Protein AF-A0A849J3B7-F1 (afdb_monomer_lite)

pLDDT: mean 79.88, std 14.93, range [39.81, 92.69]

Radius of gyration: 12.78 Å; chains: 1; bounding box: 30×27×34 Å

Structure (mmCIF, N/CA/C/O backbone):
data_AF-A0A849J3B7-F1
#
_entry.id   AF-A0A849J3B7-F1
#
loop_
_atom_site.group_PDB
_atom_site.id
_a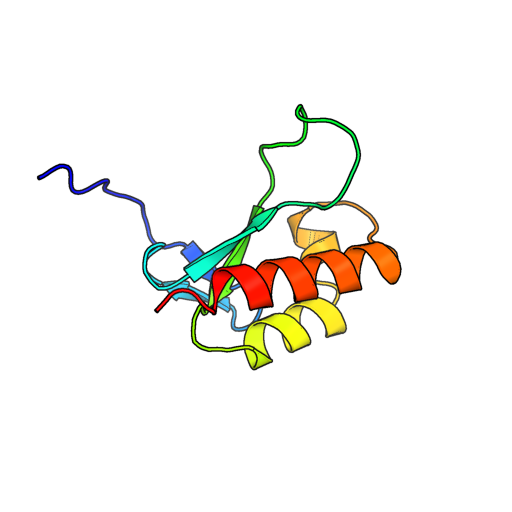tom_site.type_symbol
_atom_site.label_atom_id
_atom_site.label_alt_id
_atom_site.label_comp_id
_atom_site.label_asym_id
_atom_site.label_entity_id
_atom_site.label_seq_id
_atom_site.pdbx_PDB_ins_code
_atom_site.Cartn_x
_atom_site.Cartn_y
_atom_site.Cartn_z
_atom_site.occupancy
_atom_site.B_iso_or_equiv
_atom_site.auth_seq_id
_atom_site.auth_comp_id
_atom_site.auth_asym_id
_atom_site.auth_atom_id
_atom_site.pdbx_PDB_model_num
ATOM 1 N N . MET A 1 1 ? 14.293 10.629 -26.204 1.00 42.47 1 MET A N 1
ATOM 2 C CA . MET A 1 1 ? 14.197 9.672 -25.080 1.00 42.47 1 MET A CA 1
ATOM 3 C C . MET A 1 1 ? 14.109 10.471 -23.788 1.00 42.47 1 MET A C 1
ATOM 5 O O . MET A 1 1 ? 15.122 10.972 -23.322 1.00 42.47 1 MET A O 1
ATOM 9 N N . VAL A 1 2 ? 12.904 10.705 -23.262 1.00 45.38 2 VAL A N 1
ATOM 10 C CA . VAL A 1 2 ? 12.732 11.443 -22.000 1.00 45.38 2 VAL A CA 1
ATOM 11 C C . VAL A 1 2 ? 12.874 10.465 -20.835 1.00 45.38 2 VAL A C 1
ATOM 13 O O . VAL A 1 2 ? 11.897 9.922 -20.324 1.00 45.38 2 VAL A O 1
ATOM 16 N N . SER A 1 3 ? 14.120 10.224 -20.424 1.00 45.91 3 SER A N 1
ATOM 17 C CA . SER A 1 3 ? 14.423 9.605 -19.133 1.00 45.91 3 SER A CA 1
ATOM 18 C C . SER A 1 3 ? 13.993 10.578 -18.045 1.00 45.91 3 SER A C 1
ATOM 20 O O . SER A 1 3 ? 14.755 11.432 -17.605 1.00 45.91 3 SER A O 1
ATOM 22 N N . SER A 1 4 ? 12.725 10.492 -17.646 1.00 52.56 4 SER A N 1
ATOM 23 C CA . SER A 1 4 ? 12.258 11.143 -16.431 1.00 52.56 4 SER A CA 1
ATOM 24 C C . SER A 1 4 ? 13.118 10.618 -15.287 1.00 52.56 4 SER A C 1
ATOM 26 O O . SER A 1 4 ? 13.029 9.435 -14.964 1.00 52.56 4 SER A O 1
ATOM 28 N N . THR A 1 5 ? 13.932 11.480 -14.677 1.00 54.22 5 THR A N 1
ATOM 29 C CA . THR A 1 5 ? 14.738 11.239 -13.466 1.00 54.22 5 THR A CA 1
ATOM 30 C C . THR A 1 5 ? 13.815 11.023 -12.265 1.00 54.22 5 THR A C 1
ATOM 32 O O . THR A 1 5 ? 13.782 11.773 -11.291 1.00 54.22 5 THR A O 1
ATOM 35 N N . LYS A 1 6 ? 12.924 10.044 -12.370 1.00 61.34 6 LYS A N 1
ATOM 36 C CA . LYS A 1 6 ? 11.856 9.805 -11.421 1.00 61.34 6 LYS A CA 1
ATOM 37 C C . LYS A 1 6 ? 12.509 8.995 -10.309 1.00 61.34 6 LYS A C 1
ATOM 39 O O . LYS A 1 6 ? 12.656 7.785 -10.420 1.00 61.34 6 LYS A O 1
ATOM 44 N N . GLY A 1 7 ? 12.989 9.712 -9.292 1.00 80.06 7 GLY A N 1
ATOM 45 C CA . GLY A 1 7 ? 13.747 9.145 -8.178 1.00 80.06 7 GLY A CA 1
ATOM 46 C C . GLY A 1 7 ? 13.076 7.915 -7.565 1.00 80.06 7 GLY A C 1
ATOM 47 O O . GLY A 1 7 ? 11.854 7.742 -7.663 1.00 80.06 7 GLY A O 1
ATOM 48 N N . LEU A 1 8 ? 13.900 7.076 -6.932 1.00 87.38 8 LEU A N 1
ATOM 49 C CA . LEU A 1 8 ? 13.462 5.827 -6.318 1.00 87.38 8 LEU A CA 1
ATOM 50 C C . LEU A 1 8 ? 12.259 6.060 -5.399 1.00 87.38 8 LEU A C 1
ATOM 52 O O . LEU A 1 8 ? 12.200 7.029 -4.636 1.00 87.38 8 LEU A O 1
ATOM 56 N N . ARG A 1 9 ? 11.290 5.152 -5.474 1.00 90.38 9 ARG A N 1
ATOM 57 C CA . ARG A 1 9 ? 10.069 5.179 -4.675 1.00 90.38 9 ARG A CA 1
ATOM 58 C C . ARG A 1 9 ? 10.070 4.015 -3.707 1.00 90.38 9 ARG A C 1
ATOM 60 O O . ARG A 1 9 ? 10.519 2.924 -4.032 1.00 90.38 9 ARG A O 1
ATOM 67 N N . THR A 1 10 ? 9.560 4.266 -2.512 1.00 91.44 10 THR A N 1
ATOM 68 C CA . 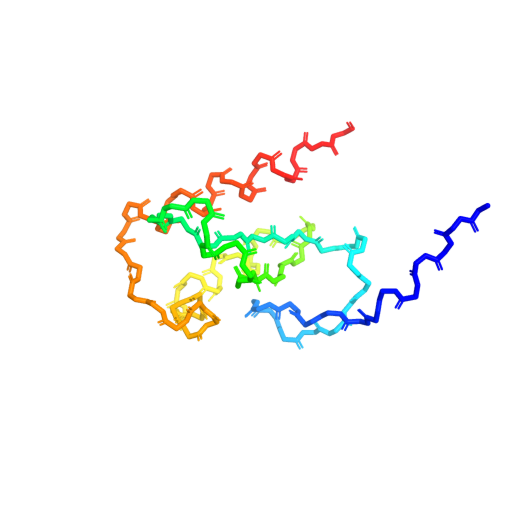THR A 1 10 ? 9.489 3.258 -1.460 1.00 91.44 10 THR A CA 1
ATOM 69 C C . THR A 1 10 ? 8.210 2.450 -1.607 1.00 91.44 10 THR A C 1
ATOM 71 O O . THR A 1 10 ? 7.116 3.017 -1.571 1.00 91.44 10 THR A O 1
ATOM 74 N N . CYS A 1 11 ? 8.344 1.133 -1.740 1.00 92.69 11 CYS A N 1
ATOM 75 C CA . CYS A 1 11 ? 7.222 0.213 -1.663 1.00 92.69 11 CYS A CA 1
ATOM 76 C C . CYS A 1 11 ? 6.619 0.241 -0.255 1.00 92.69 11 CYS A C 1
ATOM 78 O O . CYS A 1 11 ? 7.320 0.058 0.738 1.00 92.69 11 CYS A O 1
ATOM 80 N N . LEU A 1 12 ? 5.307 0.429 -0.160 1.00 91.44 12 LEU A N 1
ATOM 81 C CA . LEU A 1 12 ? 4.597 0.522 1.113 1.00 91.44 12 LEU A CA 1
ATOM 82 C C . LEU A 1 12 ? 4.482 -0.835 1.838 1.00 91.44 12 LEU A C 1
ATOM 84 O O . LEU A 1 12 ? 4.327 -0.862 3.059 1.00 91.44 12 LEU A O 1
ATOM 88 N N . GLY A 1 13 ? 4.582 -1.946 1.099 1.00 90.94 13 GLY A N 1
ATOM 89 C CA . GLY A 1 13 ? 4.514 -3.308 1.635 1.00 90.94 13 GLY A CA 1
ATOM 90 C C . GLY A 1 13 ? 5.835 -3.808 2.221 1.00 90.94 13 GLY A C 1
ATOM 91 O O . GLY A 1 13 ? 5.878 -4.230 3.375 1.00 90.94 13 GLY A O 1
ATOM 92 N N . CYS A 1 14 ? 6.916 -3.767 1.435 1.00 91.06 14 CYS A N 1
ATOM 93 C CA . CYS A 1 14 ? 8.236 -4.253 1.859 1.00 91.06 14 CYS A CA 1
ATOM 94 C C . CYS A 1 14 ? 9.182 -3.159 2.378 1.00 91.06 14 CYS A C 1
ATOM 96 O O . CYS A 1 14 ? 10.166 -3.483 3.033 1.00 91.06 14 CYS A O 1
ATOM 98 N N . GLY A 1 15 ? 8.912 -1.878 2.106 1.00 88.62 15 GLY A N 1
ATOM 99 C CA . GLY A 1 15 ? 9.787 -0.765 2.493 1.00 88.62 15 GLY A CA 1
ATOM 100 C C . GLY A 1 15 ? 11.010 -0.562 1.589 1.00 88.62 15 GLY A C 1
ATOM 101 O O . GLY A 1 15 ? 11.771 0.380 1.807 1.00 88.62 15 GLY A O 1
ATOM 102 N N . SER A 1 16 ? 11.211 -1.399 0.568 1.00 89.12 16 SER A N 1
ATOM 103 C CA . SER A 1 16 ? 12.331 -1.273 -0.373 1.00 89.12 16 SER A CA 1
ATOM 104 C C . SER A 1 16 ? 12.140 -0.097 -1.332 1.00 89.12 16 SER A C 1
ATOM 106 O O . SER A 1 16 ? 11.016 0.235 -1.713 1.00 89.12 16 SER A O 1
ATOM 108 N N . LYS A 1 17 ? 13.246 0.532 -1.740 1.00 89.50 17 LYS A N 1
ATOM 109 C CA . LYS A 1 17 ? 13.263 1.617 -2.728 1.00 89.50 17 LYS A CA 1
ATOM 110 C C . LYS A 1 17 ? 13.514 1.039 -4.123 1.00 89.50 17 LYS A C 1
ATOM 112 O O . LYS A 1 17 ? 14.552 0.422 -4.326 1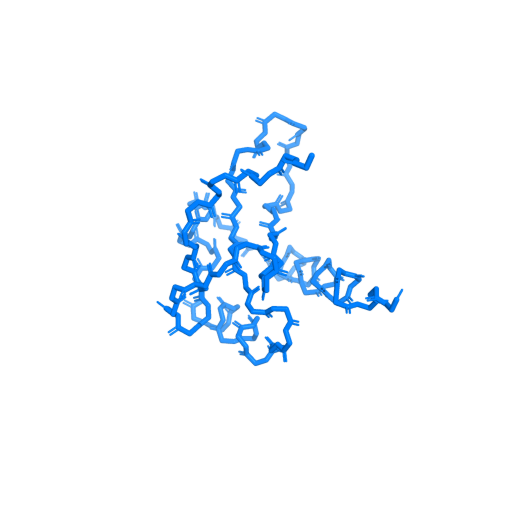.00 89.50 17 LYS A O 1
ATOM 117 N N . SER A 1 18 ? 12.616 1.289 -5.073 1.00 89.31 18 SER A N 1
ATOM 118 C CA . SER A 1 18 ? 12.734 0.805 -6.457 1.00 89.31 18 SER A CA 1
ATOM 119 C C . SER A 1 18 ? 12.382 1.888 -7.474 1.00 89.31 18 SER A C 1
ATOM 121 O O . SER A 1 18 ? 11.836 2.939 -7.127 1.00 89.31 18 SER A O 1
ATOM 123 N N . SER A 1 19 ? 12.701 1.634 -8.745 1.00 88.38 19 SER A N 1
ATOM 124 C CA . SER A 1 19 ? 12.257 2.489 -9.845 1.00 88.38 19 SER A CA 1
ATOM 125 C C . SER A 1 19 ? 10.723 2.550 -9.882 1.00 88.38 19 SER A C 1
ATOM 127 O O . SER A 1 19 ? 10.072 1.521 -9.692 1.00 88.38 19 SER A O 1
ATOM 129 N N . PRO A 1 20 ? 10.122 3.721 -10.155 1.00 86.88 20 PRO A N 1
ATOM 130 C CA . PRO A 1 20 ? 8.684 3.828 -10.384 1.00 86.88 20 PRO A CA 1
ATOM 131 C C . PRO A 1 20 ? 8.176 3.007 -11.579 1.00 86.88 20 PRO A C 1
ATOM 133 O O . PRO A 1 20 ? 6.969 2.854 -11.697 1.00 86.88 20 PRO A O 1
ATOM 136 N N . ASP A 1 21 ? 9.060 2.489 -12.436 1.00 86.00 21 ASP A N 1
ATOM 137 C CA . ASP A 1 21 ? 8.707 1.568 -13.527 1.00 86.00 21 ASP A CA 1
ATOM 138 C C . ASP A 1 21 ? 8.356 0.154 -13.015 1.00 86.00 21 ASP A C 1
ATOM 140 O O . ASP A 1 21 ? 7.421 -0.493 -13.480 1.00 86.00 21 ASP A O 1
ATOM 144 N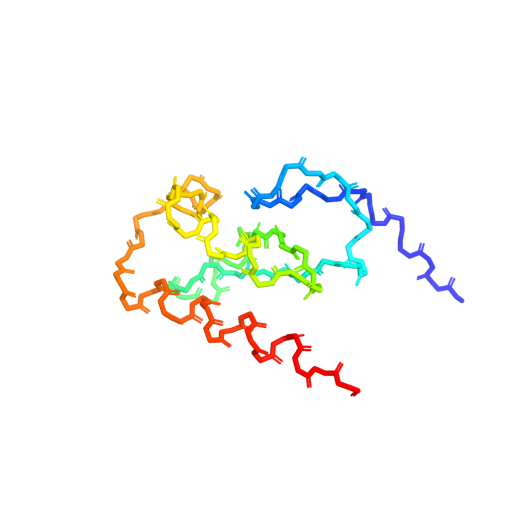 N . SER A 1 22 ? 9.036 -0.286 -11.952 1.00 87.50 22 SER A N 1
ATOM 145 C CA . SER A 1 22 ? 8.815 -1.582 -11.288 1.00 87.50 22 SER A CA 1
ATOM 146 C C . SER A 1 22 ? 7.744 -1.520 -10.185 1.00 87.50 22 SER A C 1
ATOM 148 O O . SER A 1 22 ? 7.561 -2.468 -9.413 1.00 87.50 22 SER A O 1
ATOM 150 N N . LEU A 1 23 ? 7.058 -0.383 -10.047 1.00 90.19 23 LEU A N 1
ATOM 151 C CA . LEU A 1 23 ? 6.103 -0.113 -8.976 1.00 90.19 23 LEU A CA 1
ATOM 152 C C . LEU A 1 23 ? 4.775 0.389 -9.543 1.00 90.19 23 LEU A C 1
ATOM 154 O O . LEU A 1 23 ? 4.727 1.257 -10.407 1.00 90.19 23 LEU A O 1
ATOM 158 N N . ILE A 1 24 ? 3.674 -0.076 -8.967 1.00 89.62 24 ILE A N 1
ATOM 159 C CA . ILE A 1 24 ? 2.334 0.435 -9.246 1.00 89.62 24 ILE A CA 1
ATOM 160 C C . ILE A 1 24 ? 2.019 1.554 -8.252 1.00 89.62 24 ILE A C 1
ATOM 162 O O . ILE A 1 24 ? 2.141 1.381 -7.035 1.00 89.62 24 ILE A O 1
ATOM 166 N N . ARG A 1 25 ? 1.581 2.710 -8.767 1.00 88.75 25 ARG A N 1
ATOM 167 C CA . ARG A 1 25 ? 1.075 3.819 -7.949 1.00 88.75 25 ARG A CA 1
ATOM 168 C C . ARG A 1 25 ? -0.424 3.661 -7.717 1.00 88.75 25 ARG A C 1
ATOM 170 O O . ARG A 1 25 ? -1.225 3.962 -8.598 1.00 88.75 25 ARG A O 1
ATOM 177 N N . LEU A 1 26 ? -0.798 3.282 -6.503 1.00 86.81 26 LEU A N 1
ATOM 178 C CA . LEU A 1 26 ? -2.182 3.290 -6.044 1.00 86.81 26 LEU A CA 1
ATOM 179 C C . LEU A 1 26 ? -2.553 4.672 -5.516 1.00 86.81 26 LEU A C 1
ATOM 181 O O . LEU A 1 26 ? -1.752 5.324 -4.845 1.00 86.81 26 LEU A O 1
ATOM 185 N N . ARG A 1 27 ? -3.766 5.126 -5.821 1.00 84.88 27 ARG A N 1
ATOM 186 C CA . ARG A 1 27 ? -4.315 6.400 -5.341 1.00 84.88 27 ARG A CA 1
ATOM 187 C C . ARG A 1 27 ? -5.393 6.134 -4.299 1.00 84.88 27 ARG A C 1
ATOM 189 O O . ARG A 1 27 ? -6.030 5.085 -4.341 1.00 84.88 27 ARG A O 1
ATOM 196 N N . THR A 1 28 ? -5.599 7.085 -3.395 1.00 80.88 28 THR A N 1
ATOM 197 C CA . THR A 1 28 ? -6.685 7.016 -2.413 1.00 80.88 28 THR A CA 1
ATOM 198 C C . THR A 1 28 ? -8.042 6.865 -3.116 1.00 80.88 28 THR A C 1
ATOM 200 O O . THR A 1 28 ? -8.356 7.668 -3.998 1.00 80.88 28 THR A O 1
ATOM 203 N N . PRO A 1 29 ? -8.867 5.874 -2.742 1.00 71.25 29 PRO A N 1
ATOM 204 C CA . PRO A 1 29 ? -10.231 5.761 -3.238 1.00 71.25 29 PRO A CA 1
ATOM 205 C C . PRO A 1 29 ? -11.149 6.752 -2.499 1.00 71.25 29 PRO A C 1
ATOM 207 O O . PRO A 1 29 ? -11.372 6.617 -1.300 1.00 71.25 29 PRO A O 1
ATOM 210 N N . GLY A 1 30 ? -11.723 7.727 -3.210 1.00 63.62 30 GLY A N 1
ATOM 211 C CA . GLY A 1 30 ? -12.846 8.535 -2.712 1.00 63.62 30 GLY A CA 1
ATOM 212 C C . GLY A 1 30 ? -12.579 10.025 -2.444 1.00 63.62 30 GLY A C 1
ATOM 213 O O . GLY A 1 30 ? -11.479 10.434 -2.095 1.00 63.62 30 GLY A O 1
ATOM 214 N N . ARG A 1 31 ? -13.674 10.788 -2.608 1.00 48.88 31 ARG A N 1
ATOM 215 C CA . ARG A 1 31 ? -13.900 12.250 -2.539 1.00 48.88 31 ARG A CA 1
ATOM 216 C C . ARG A 1 31 ? -13.086 13.130 -3.494 1.00 48.88 31 ARG A C 1
ATOM 218 O O . ARG A 1 31 ? -12.191 13.864 -3.104 1.00 48.88 31 ARG A O 1
ATOM 225 N N . GLY A 1 32 ? -13.570 13.160 -4.737 1.00 45.62 32 GLY A N 1
ATOM 226 C CA . GLY A 1 32 ? -13.313 14.241 -5.681 1.00 45.62 32 GLY A CA 1
ATOM 227 C C . GLY A 1 32 ? -11.960 14.144 -6.374 1.00 45.62 32 GLY A C 1
ATOM 228 O O . GLY A 1 32 ? -10.941 13.791 -5.793 1.00 45.62 32 GLY A O 1
ATOM 229 N N . GLN A 1 33 ? -11.950 14.524 -7.646 1.00 47.06 33 GLN A N 1
ATOM 230 C CA . GLN A 1 33 ? -10.764 14.612 -8.501 1.00 47.06 33 GLN A CA 1
ATOM 231 C C . GLN A 1 33 ? -9.624 15.475 -7.895 1.00 47.06 33 GLN A C 1
ATOM 233 O O . GLN A 1 33 ? -8.494 15.422 -8.376 1.00 47.06 33 GLN A O 1
ATOM 238 N N . ALA A 1 34 ? -9.905 16.237 -6.829 1.00 47.44 34 ALA A N 1
ATOM 239 C CA . ALA A 1 34 ? -9.018 17.199 -6.183 1.00 47.44 34 ALA A CA 1
ATOM 240 C C . ALA A 1 34 ? -8.056 16.615 -5.123 1.00 47.44 34 ALA A C 1
ATOM 242 O O . ALA A 1 34 ? -7.005 17.208 -4.903 1.00 47.44 34 ALA A O 1
ATOM 243 N N . ASP A 1 35 ? -8.308 15.434 -4.536 1.00 47.50 35 ASP A N 1
ATOM 244 C CA . ASP A 1 35 ? -7.353 14.781 -3.602 1.00 47.50 35 ASP A CA 1
ATOM 245 C C . ASP A 1 35 ? -6.304 13.910 -4.344 1.00 47.50 35 ASP A C 1
ATOM 247 O O . ASP A 1 35 ? -5.687 12.986 -3.812 1.00 47.50 35 ASP A O 1
ATOM 251 N N . SER A 1 36 ? -6.065 14.222 -5.625 1.00 53.19 36 SER A N 1
ATOM 252 C CA . SER A 1 36 ? -5.218 13.480 -6.580 1.00 53.19 36 SER A CA 1
ATOM 253 C C . SER A 1 36 ? -3.713 13.444 -6.252 1.00 53.19 36 SER A C 1
ATOM 255 O O . SER A 1 36 ? -2.916 12.911 -7.034 1.00 53.19 36 SER A O 1
ATOM 257 N N . GLY A 1 37 ? -3.288 14.007 -5.118 1.00 61.41 37 GLY A N 1
ATOM 258 C CA . GLY A 1 37 ? -1.877 14.130 -4.750 1.00 61.41 37 GLY A CA 1
ATOM 259 C C . GLY A 1 37 ? -1.301 12.890 -4.064 1.00 61.41 37 GLY A C 1
ATOM 260 O O . GLY A 1 37 ? -0.178 12.469 -4.372 1.00 61.41 37 GLY A O 1
ATOM 261 N N . ARG A 1 38 ? -2.056 12.275 -3.144 1.00 72.56 38 ARG A N 1
ATOM 262 C CA . ARG A 1 38 ? -1.535 11.198 -2.291 1.00 72.56 38 ARG A CA 1
ATOM 263 C C . ARG A 1 38 ? -1.656 9.852 -2.993 1.00 72.56 38 ARG A C 1
ATOM 265 O O . ARG A 1 38 ? -2.725 9.425 -3.413 1.00 72.56 38 ARG A O 1
ATOM 272 N N . GLY A 1 39 ? -0.512 9.199 -3.154 1.00 82.62 39 GLY A N 1
ATOM 273 C CA . GLY A 1 39 ? -0.421 7.879 -3.754 1.00 82.62 39 GLY A CA 1
ATOM 274 C C . GLY A 1 39 ? 0.602 7.028 -3.021 1.00 82.62 39 GLY A C 1
ATOM 275 O O . GLY A 1 39 ? 1.576 7.547 -2.479 1.00 82.62 39 GLY A O 1
ATOM 276 N N . ALA A 1 40 ? 0.362 5.728 -3.016 1.00 88.50 40 ALA A N 1
ATOM 277 C CA . ALA A 1 40 ? 1.214 4.719 -2.421 1.00 88.50 40 ALA A CA 1
ATOM 278 C C . ALA A 1 40 ? 1.839 3.895 -3.541 1.00 88.50 40 ALA A C 1
ATOM 280 O O . ALA A 1 40 ? 1.178 3.583 -4.530 1.00 88.50 40 ALA A O 1
ATOM 281 N N . TRP A 1 41 ? 3.109 3.548 -3.384 1.00 90.94 41 TRP A N 1
ATOM 282 C CA . TRP A 1 41 ? 3.815 2.703 -4.337 1.00 90.94 41 TRP A CA 1
ATOM 283 C C . TRP A 1 41 ? 3.854 1.274 -3.812 1.00 90.94 41 TRP A C 1
ATOM 285 O O . TRP A 1 41 ? 4.133 1.062 -2.633 1.00 90.94 41 TRP A O 1
ATOM 295 N N . ILE A 1 42 ? 3.574 0.301 -4.671 1.00 92.00 42 ILE A N 1
ATOM 296 C CA . ILE A 1 42 ? 3.637 -1.130 -4.357 1.00 92.00 42 ILE A CA 1
ATOM 297 C C . ILE A 1 42 ? 4.396 -1.843 -5.477 1.00 92.00 42 ILE A C 1
ATOM 299 O O . ILE A 1 42 ? 4.252 -1.478 -6.640 1.00 92.00 42 ILE A O 1
ATOM 303 N N . CYS A 1 43 ? 5.199 -2.850 -5.133 1.00 91.81 43 CYS A N 1
ATOM 304 C CA . CYS A 1 43 ? 5.868 -3.745 -6.084 1.00 91.81 43 CYS A CA 1
ATOM 305 C C . CYS A 1 43 ? 4.879 -4.308 -7.105 1.00 91.81 43 CYS A C 1
ATOM 307 O O . CYS A 1 43 ? 3.932 -4.981 -6.708 1.00 91.81 43 CYS A O 1
ATOM 309 N N . ARG A 1 44 ? 5.116 -4.051 -8.400 1.00 88.25 44 ARG A N 1
ATOM 310 C CA . ARG A 1 44 ? 4.257 -4.530 -9.496 1.00 88.25 44 ARG A CA 1
ATOM 311 C C . ARG A 1 44 ? 4.097 -6.048 -9.459 1.00 88.25 44 ARG A C 1
ATOM 313 O O . ARG A 1 44 ? 2.987 -6.546 -9.533 1.00 88.25 44 ARG A O 1
ATOM 320 N N . GLU A 1 45 ? 5.198 -6.758 -9.256 1.00 86.00 45 GLU A N 1
ATOM 321 C CA . GLU A 1 45 ? 5.265 -8.223 -9.318 1.00 86.00 45 GLU A CA 1
ATOM 322 C C . GLU A 1 45 ? 4.920 -8.910 -7.983 1.00 86.00 45 GLU A C 1
ATOM 324 O O . GLU A 1 45 ? 5.103 -10.114 -7.834 1.00 86.00 45 GLU A O 1
ATOM 329 N N . SER A 1 46 ? 4.447 -8.170 -6.968 1.00 87.25 46 SER A N 1
ATOM 330 C CA . SER A 1 46 ? 4.225 -8.731 -5.630 1.00 87.25 46 SER A CA 1
ATOM 331 C C . SER A 1 46 ? 2.876 -8.339 -5.036 1.00 87.25 46 SER A C 1
ATOM 333 O O . SER A 1 46 ? 2.743 -7.336 -4.331 1.00 87.25 46 SER A O 1
ATOM 335 N N . LEU A 1 47 ? 1.888 -9.218 -5.224 1.00 88.12 47 LEU A N 1
ATOM 336 C CA . LEU A 1 47 ? 0.609 -9.160 -4.505 1.00 88.12 47 LEU A CA 1
ATOM 337 C C . LEU A 1 47 ? 0.803 -9.270 -2.983 1.00 88.12 47 LEU A C 1
ATOM 339 O O . LEU A 1 47 ? 0.107 -8.608 -2.222 1.00 88.12 47 LEU A O 1
ATOM 343 N N . ALA A 1 48 ? 1.828 -9.993 -2.526 1.00 89.94 48 ALA A N 1
ATOM 344 C CA . ALA A 1 48 ? 2.154 -10.075 -1.104 1.00 89.94 48 ALA A CA 1
ATOM 345 C C . ALA A 1 48 ? 2.489 -8.701 -0.489 1.00 89.94 48 ALA A C 1
ATOM 347 O O . ALA A 1 48 ? 2.199 -8.457 0.682 1.00 89.94 48 ALA A O 1
ATOM 348 N N . CYS A 1 49 ? 3.084 -7.777 -1.258 1.00 91.31 49 CYS A N 1
ATOM 349 C CA . CYS A 1 49 ? 3.334 -6.414 -0.783 1.00 91.31 49 CYS A CA 1
ATOM 350 C C . CYS A 1 49 ? 2.036 -5.618 -0.608 1.00 91.31 49 CYS A C 1
ATOM 352 O O . CYS A 1 49 ? 1.935 -4.825 0.329 1.00 91.31 49 CYS A O 1
ATOM 354 N N . LE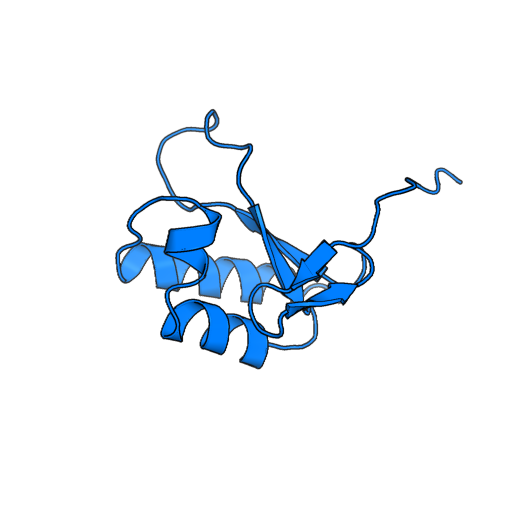U A 1 50 ? 1.056 -5.836 -1.486 1.00 90.19 50 LEU A N 1
ATOM 355 C CA . LEU A 1 50 ? -0.273 -5.248 -1.366 1.00 90.19 50 LEU A CA 1
ATOM 356 C C . LEU A 1 50 ? -0.968 -5.757 -0.098 1.00 90.19 50 LEU A C 1
ATOM 358 O O . LEU A 1 50 ? -1.379 -4.937 0.722 1.00 90.19 50 LEU A O 1
ATOM 362 N N . ASP A 1 51 ? -1.047 -7.075 0.095 1.00 89.88 51 ASP A N 1
ATOM 363 C CA . ASP A 1 51 ? -1.735 -7.662 1.251 1.00 89.88 51 ASP A CA 1
ATOM 364 C C . ASP A 1 51 ? -1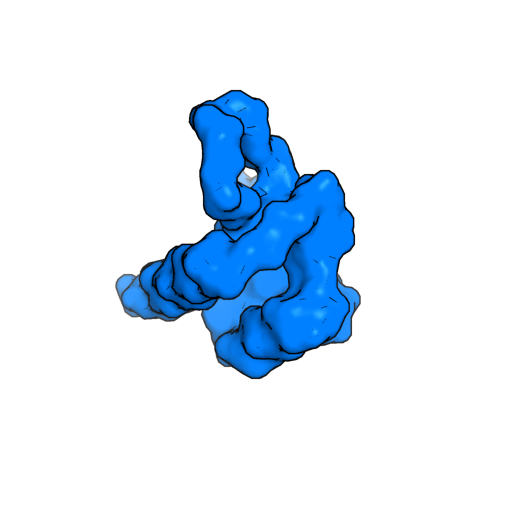.095 -7.231 2.571 1.00 89.88 51 ASP A C 1
ATOM 366 O O . ASP A 1 51 ? -1.798 -6.776 3.469 1.00 89.88 51 ASP A O 1
ATOM 370 N N . ARG A 1 52 ? 0.243 -7.233 2.663 1.00 91.44 52 ARG A N 1
ATOM 371 C CA . ARG A 1 52 ? 0.951 -6.708 3.845 1.00 91.44 52 ARG A CA 1
ATOM 372 C C . ARG A 1 52 ? 0.631 -5.242 4.121 1.00 91.44 52 ARG A C 1
ATOM 374 O O . ARG A 1 52 ? 0.530 -4.848 5.279 1.00 91.44 52 ARG A O 1
ATOM 381 N N . ALA A 1 53 ? 0.521 -4.416 3.081 1.00 90.56 53 ALA A N 1
ATOM 382 C CA . ALA A 1 53 ? 0.213 -2.998 3.244 1.00 90.56 53 ALA A CA 1
ATOM 383 C C . ALA A 1 53 ? -1.241 -2.766 3.694 1.00 90.56 53 ALA A C 1
ATOM 385 O O . ALA A 1 53 ? -1.492 -1.816 4.441 1.00 90.56 53 ALA A O 1
ATOM 386 N N . VAL A 1 54 ? -2.175 -3.626 3.270 1.00 89.50 54 VAL A N 1
ATOM 387 C CA . VAL A 1 54 ? -3.567 -3.634 3.749 1.00 89.50 54 VAL A CA 1
ATOM 388 C C . VAL A 1 54 ? -3.630 -4.093 5.203 1.00 89.50 54 VAL A C 1
ATOM 390 O O . VAL A 1 54 ? -4.139 -3.354 6.040 1.00 89.50 54 VAL A O 1
ATOM 393 N N . ASP A 1 55 ? -3.063 -5.260 5.501 1.00 89.12 55 ASP A N 1
ATOM 394 C CA . ASP A 1 55 ? -3.084 -5.900 6.821 1.00 89.12 55 ASP A CA 1
ATOM 395 C C . ASP A 1 55 ? -2.475 -5.003 7.909 1.00 89.12 55 ASP A C 1
ATOM 397 O O . ASP A 1 55 ? -3.063 -4.775 8.963 1.00 89.12 55 ASP A O 1
ATOM 401 N N . ARG A 1 56 ? -1.340 -4.363 7.603 1.00 87.88 56 ARG A N 1
ATOM 402 C CA . ARG A 1 56 ? -0.660 -3.443 8.528 1.00 87.88 56 ARG A CA 1
ATOM 403 C C . ARG A 1 56 ? -1.287 -2.045 8.603 1.00 87.88 56 ARG A C 1
ATOM 405 O O . ARG A 1 56 ? -0.735 -1.174 9.278 1.00 87.88 56 ARG A O 1
ATOM 412 N N . GLY A 1 57 ? -2.368 -1.771 7.869 1.00 86.19 57 GLY A N 1
ATOM 413 C CA . GLY A 1 57 ? -2.996 -0.443 7.822 1.00 86.19 57 GLY A CA 1
ATOM 414 C C . GLY A 1 57 ? -2.085 0.653 7.248 1.00 86.19 57 GLY A C 1
ATOM 415 O O . GLY A 1 57 ? -2.264 1.846 7.511 1.00 86.19 57 GLY A O 1
ATOM 416 N N . GLN A 1 58 ? -1.084 0.279 6.450 1.00 87.75 58 GLN A N 1
ATOM 417 C CA . GLN A 1 58 ? -0.073 1.207 5.938 1.00 87.75 58 GLN A CA 1
ATOM 418 C C . GLN A 1 58 ? -0.677 2.210 4.951 1.00 87.75 58 GLN A C 1
ATOM 420 O O . GLN A 1 58 ? -0.228 3.353 4.880 1.00 87.75 58 GLN A O 1
ATOM 425 N N . PHE A 1 59 ? -1.727 1.819 4.221 1.00 85.88 59 PHE A N 1
ATOM 426 C CA . PHE A 1 59 ? -2.450 2.720 3.320 1.00 85.88 59 PHE A CA 1
ATOM 427 C C . PHE A 1 59 ? -3.127 3.870 4.061 1.00 85.88 59 PHE A C 1
ATOM 429 O O . PHE A 1 59 ? -3.059 5.009 3.606 1.00 85.88 59 PHE A O 1
ATOM 436 N N . GLN A 1 60 ? -3.708 3.605 5.232 1.00 86.00 60 GLN A N 1
ATOM 437 C CA . GLN A 1 60 ? -4.332 4.646 6.047 1.00 86.00 60 GLN A CA 1
ATOM 438 C C . GLN A 1 60 ? -3.291 5.675 6.508 1.00 86.00 60 GLN A C 1
ATOM 440 O O . GLN A 1 60 ? -3.534 6.880 6.450 1.00 86.00 60 GLN A O 1
ATOM 445 N N . ARG A 1 61 ? -2.084 5.210 6.868 1.00 85.12 61 ARG A N 1
ATOM 446 C CA . ARG A 1 61 ? -0.938 6.073 7.208 1.00 85.12 61 ARG A CA 1
ATOM 447 C C . ARG A 1 61 ? -0.441 6.877 6.005 1.00 85.12 61 ARG A C 1
ATOM 449 O O . ARG A 1 61 ? -0.240 8.083 6.119 1.00 85.12 61 ARG A O 1
ATOM 456 N N . ALA A 1 62 ? -0.268 6.228 4.853 1.00 84.88 62 ALA A N 1
ATOM 457 C CA . ALA A 1 62 ? 0.250 6.855 3.635 1.00 84.88 62 ALA A CA 1
ATOM 458 C C . ALA A 1 62 ? -0.714 7.904 3.060 1.00 84.88 62 ALA A C 1
ATOM 460 O O . ALA A 1 62 ? -0.295 8.980 2.633 1.00 84.88 62 ALA A O 1
ATOM 461 N N . PHE A 1 63 ? -2.012 7.611 3.076 1.00 83.94 63 PHE A N 1
ATOM 462 C CA . PHE A 1 63 ? -3.049 8.524 2.601 1.00 83.94 63 PHE A CA 1
ATOM 463 C C . PHE A 1 63 ? -3.476 9.538 3.671 1.00 83.94 63 PHE A C 1
ATOM 465 O O . PHE A 1 63 ? -4.095 10.553 3.345 1.00 83.94 63 PHE A O 1
ATOM 472 N N . LYS A 1 64 ? -3.082 9.311 4.933 1.00 83.12 64 LYS A N 1
ATOM 473 C CA . LYS A 1 64 ? -3.550 10.019 6.136 1.00 83.12 64 LYS A CA 1
ATOM 474 C C . LYS A 1 64 ? -5.077 10.113 6.176 1.00 83.12 64 LYS A C 1
ATOM 476 O O . LYS A 1 64 ? -5.635 11.161 6.487 1.00 83.12 64 LYS A O 1
ATOM 481 N N . THR A 1 65 ? -5.738 9.023 5.803 1.00 83.12 65 THR A N 1
ATOM 482 C CA . THR A 1 65 ? -7.195 8.909 5.813 1.00 83.12 65 THR A CA 1
ATOM 483 C C . THR A 1 65 ? -7.596 7.545 6.341 1.00 83.12 65 THR A C 1
ATOM 485 O O . THR A 1 65 ? -6.862 6.566 6.183 1.00 83.12 65 THR A O 1
ATOM 488 N N . LYS A 1 66 ? -8.766 7.472 6.968 1.00 83.75 66 LYS A N 1
ATOM 489 C CA . LYS A 1 66 ? -9.335 6.194 7.373 1.00 83.75 66 LYS A CA 1
ATOM 490 C C . LYS A 1 66 ? -9.949 5.548 6.136 1.00 83.75 66 LYS A C 1
ATOM 492 O O . LYS A 1 66 ? -10.798 6.148 5.490 1.00 83.75 66 LYS A O 1
ATOM 497 N N . LEU A 1 67 ? -9.477 4.350 5.819 1.00 83.38 67 LEU A N 1
ATOM 498 C CA . LEU A 1 67 ? -10.041 3.514 4.766 1.00 83.38 67 LEU A CA 1
ATOM 499 C C . LEU A 1 67 ? -10.970 2.490 5.405 1.00 83.38 67 LEU A C 1
ATOM 501 O O . LEU A 1 67 ? -10.550 1.821 6.355 1.00 83.38 67 LEU A O 1
ATOM 505 N N . ASP A 1 68 ? -12.195 2.389 4.902 1.00 86.75 68 ASP A N 1
ATOM 506 C CA . ASP A 1 68 ? -13.104 1.289 5.217 1.00 86.75 68 ASP A CA 1
ATOM 507 C C . ASP A 1 68 ? -12.794 0.035 4.378 1.00 86.75 68 ASP A C 1
ATOM 509 O O . ASP A 1 68 ? -11.991 0.061 3.441 1.00 86.75 68 ASP A O 1
ATOM 513 N N . THR A 1 69 ? -13.429 -1.087 4.722 1.00 85.44 69 THR A N 1
ATOM 514 C CA . THR A 1 69 ? -13.237 -2.371 4.032 1.00 85.44 69 THR A CA 1
ATOM 515 C C . THR A 1 69 ? -13.550 -2.287 2.536 1.00 85.44 69 THR A C 1
ATOM 517 O O . THR A 1 69 ? -12.802 -2.835 1.732 1.00 85.44 69 THR A O 1
ATOM 520 N N . GLY A 1 70 ? -14.595 -1.559 2.132 1.00 86.31 70 GLY A N 1
ATOM 521 C CA . GLY A 1 70 ? -14.941 -1.368 0.723 1.00 86.31 70 GLY A CA 1
ATOM 522 C C . GLY A 1 70 ? -13.872 -0.577 -0.033 1.00 86.31 70 GLY A C 1
ATOM 523 O O . GLY A 1 70 ? -13.472 -0.954 -1.133 1.00 86.31 70 GLY A O 1
ATOM 524 N N . GLN A 1 71 ? -13.327 0.473 0.580 1.00 85.94 71 GLN A N 1
ATOM 525 C CA . GLN A 1 71 ? -12.196 1.226 0.029 1.00 85.94 71 GLN A CA 1
ATOM 526 C C . GLN A 1 71 ? -10.925 0.373 -0.111 1.00 85.94 71 GLN A C 1
ATOM 528 O O . GLN A 1 71 ? -10.208 0.490 -1.109 1.00 85.94 71 GLN A O 1
ATOM 533 N N . LEU A 1 72 ? -10.643 -0.501 0.858 1.00 85.81 72 LEU A N 1
ATOM 534 C CA . LEU A 1 72 ? -9.517 -1.438 0.780 1.00 85.81 72 LEU A CA 1
ATOM 535 C C . LEU A 1 72 ? -9.695 -2.443 -0.367 1.00 85.81 72 LEU A C 1
ATOM 537 O O . LEU A 1 72 ? -8.746 -2.690 -1.112 1.00 85.81 72 LEU A O 1
ATOM 541 N N . GLU A 1 73 ? -10.904 -2.962 -0.572 1.00 88.12 73 GLU A N 1
ATOM 542 C CA . GLU A 1 73 ? -11.203 -3.843 -1.706 1.00 88.12 73 GLU A CA 1
ATOM 543 C C . GLU A 1 73 ? -11.070 -3.119 -3.057 1.00 88.12 73 GLU A C 1
ATOM 545 O O . GLU A 1 73 ? -10.479 -3.662 -3.994 1.00 88.12 73 GLU A O 1
ATOM 550 N N . LEU A 1 74 ? -11.492 -1.852 -3.154 1.00 86.25 74 LEU A N 1
ATOM 551 C CA . LEU A 1 74 ? -11.275 -1.028 -4.353 1.00 86.25 74 LEU A CA 1
ATOM 552 C C . LEU A 1 74 ? -9.786 -0.814 -4.661 1.00 86.25 74 LEU A C 1
ATOM 554 O O . LEU A 1 74 ? -9.387 -0.833 -5.830 1.00 86.25 74 LEU A O 1
ATOM 558 N N . LEU A 1 75 ? -8.947 -0.636 -3.635 1.00 85.81 75 LEU A N 1
ATOM 559 C CA . LEU A 1 75 ? -7.491 -0.547 -3.796 1.00 85.81 75 LEU A CA 1
ATOM 560 C C . LEU A 1 75 ? -6.910 -1.854 -4.331 1.00 85.81 75 LEU A C 1
ATOM 562 O O . LEU A 1 75 ? -6.114 -1.823 -5.274 1.00 85.81 75 LEU A O 1
ATOM 566 N N . LYS A 1 76 ? -7.336 -2.995 -3.776 1.00 87.44 76 LYS A N 1
ATOM 567 C CA . LYS A 1 76 ? -6.899 -4.313 -4.247 1.00 87.44 76 LYS A CA 1
ATOM 568 C C . LYS A 1 76 ? -7.316 -4.561 -5.692 1.00 87.44 76 LYS A C 1
ATOM 570 O O . LYS A 1 76 ? -6.496 -4.999 -6.497 1.00 87.44 76 LYS A O 1
ATOM 575 N N . ALA A 1 77 ? -8.558 -4.237 -6.045 1.00 87.25 77 ALA A N 1
ATOM 576 C CA . ALA A 1 77 ? -9.054 -4.348 -7.413 1.00 87.25 77 ALA A CA 1
ATOM 577 C C . ALA A 1 77 ? -8.268 -3.442 -8.375 1.00 87.25 77 ALA A C 1
ATOM 579 O O . ALA A 1 77 ? -7.854 -3.886 -9.445 1.00 87.25 77 ALA A O 1
ATOM 580 N N . SER A 1 78 ? -7.994 -2.197 -7.974 1.00 86.25 78 SER A N 1
ATOM 581 C CA . SER A 1 78 ? -7.192 -1.254 -8.765 1.00 86.25 78 SER A CA 1
ATOM 582 C C . SER A 1 78 ? -5.769 -1.763 -8.996 1.00 86.25 78 SER A C 1
ATOM 584 O O . SER A 1 78 ? -5.261 -1.670 -10.111 1.00 86.25 78 SER A O 1
ATOM 586 N N . PHE A 1 79 ? -5.140 -2.348 -7.970 1.00 87.81 79 PHE A N 1
ATOM 587 C CA . PHE A 1 79 ? -3.821 -2.967 -8.098 1.00 87.81 79 PHE A CA 1
ATOM 588 C C . PHE A 1 79 ? -3.838 -4.149 -9.066 1.00 87.81 79 PHE A C 1
ATOM 590 O O . PHE A 1 79 ? -3.014 -4.196 -9.973 1.00 87.81 79 PHE A O 1
ATOM 597 N N . LYS A 1 80 ? -4.793 -5.075 -8.913 1.00 86.50 80 LYS A N 1
ATOM 598 C CA . LYS A 1 80 ? -4.923 -6.246 -9.793 1.00 86.50 80 LYS A CA 1
ATOM 599 C C . LYS A 1 80 ? -5.087 -5.832 -11.257 1.00 86.50 80 LYS A C 1
ATOM 601 O O . LYS A 1 80 ? -4.390 -6.365 -12.111 1.00 86.50 80 LYS A O 1
ATOM 606 N N . ARG A 1 81 ? -5.916 -4.819 -11.535 1.00 84.44 81 ARG A N 1
ATOM 607 C CA . ARG A 1 81 ? -6.083 -4.254 -12.887 1.00 84.44 81 ARG A CA 1
ATOM 608 C C . ARG A 1 81 ? -4.794 -3.640 -13.436 1.00 84.44 81 ARG A C 1
ATOM 610 O O . ARG A 1 81 ? -4.501 -3.803 -14.609 1.00 84.44 81 ARG A O 1
ATOM 617 N N . ALA A 1 82 ? -4.027 -2.944 -12.597 1.00 81.88 82 ALA A N 1
ATOM 618 C CA . ALA A 1 82 ? -2.752 -2.346 -12.993 1.00 81.88 82 ALA A CA 1
ATOM 619 C C . ALA A 1 82 ? -1.608 -3.370 -13.130 1.00 81.88 82 ALA A C 1
ATOM 621 O O . ALA A 1 82 ? -0.620 -3.087 -13.797 1.00 81.88 82 ALA A O 1
ATOM 622 N N . CYS A 1 83 ? -1.720 -4.538 -12.495 1.00 79.38 83 CYS A N 1
ATOM 623 C CA . CYS A 1 83 ? -0.761 -5.634 -12.616 1.00 79.38 83 CYS A CA 1
ATOM 624 C C . CYS A 1 83 ? -0.995 -6.480 -13.880 1.00 79.38 83 CYS A C 1
ATOM 626 O O . CYS A 1 83 ? -0.036 -7.030 -14.408 1.00 79.38 83 CYS A O 1
ATOM 628 N N . GLN A 1 84 ? -2.238 -6.558 -14.372 1.00 65.75 84 GLN A N 1
ATOM 629 C CA . GLN A 1 84 ? -2.665 -7.367 -15.529 1.00 65.75 84 GLN A CA 1
ATOM 630 C C . GLN A 1 84 ? -2.354 -6.757 -16.910 1.00 65.75 84 GLN A C 1
ATOM 632 O O . GLN A 1 84 ? -2.950 -7.160 -17.902 1.00 65.75 84 GLN A O 1
ATOM 637 N N . VAL A 1 85 ? -1.456 -5.777 -17.003 1.00 51.72 85 VAL A N 1
ATOM 638 C CA . VAL A 1 85 ? -1.001 -5.269 -18.308 1.00 51.72 85 VAL A CA 1
ATOM 639 C C . VAL A 1 85 ? 0.177 -6.118 -18.779 1.00 51.72 85 VAL A C 1
ATOM 641 O O . VAL A 1 85 ? 1.306 -5.907 -18.317 1.00 51.72 85 VAL A O 1
ATOM 644 N N . GLU A 1 86 ? -0.147 -7.102 -19.621 1.00 39.81 86 GLU A N 1
ATOM 645 C CA . GLU A 1 86 ? 0.734 -7.698 -20.638 1.00 39.81 86 GLU A CA 1
ATOM 646 C C . GLU A 1 86 ? 0.956 -6.713 -21.795 1.00 39.81 86 GLU A C 1
ATOM 648 O O . GLU A 1 86 ? -0.005 -5.987 -22.150 1.00 39.81 86 GLU A O 1
#

Foldseek 3Di:
DPPPPQFWAAQLQPRDTDDCVQWDWFDQPDDDPVLRPFTHIHGLPDPNSLVNNVVVVSVCVRSVHDDDPVRSVVRSVVSVVVSPDD

Secondary structure (DSSP, 8-state):
--------EEBTTT--EE-TTSEEEEE--SS-GGGTT-EEEEETT-HHHHHHHHHTTHHHHHHTSPPPHHHHHHHHHHHHHHH---

Sequence (86 aa):
MVSSTKGLRTCLGCGSKSSPDSLIRLRTPGRGQADSGRGAWICRESLACLDRAVDRGQFQRAFKTKLDTGQLELLKASFKRACQVE